Protein AF-A0A399NN46-F1 (afdb_monomer_lite)

Secondary structure (DSSP, 8-state):
--------PPP--------PPP----STT---PPPPP-TT-TTEEEEEEEETTEEEEEEEEE---TTS--EE--HHHHB-TTT-PBPS-EEEEE-

pLDDT: mean 78.22, std 20.83, range [38.38, 98.0]

InterPro domains:
  IPR009003 Peptidase S1, PA clan [SSF50494] (41-90)

Organism: NCBI:txid31963

Structure (mmCIF, N/CA/C/O backbone):
data_AF-A0A399NN46-F1
#
_entry.id   AF-A0A399NN46-F1
#
loop_
_atom_site.group_PDB
_atom_site.id
_atom_site.type_symbol
_atom_site.label_atom_id
_atom_site.label_alt_id
_atom_site.label_comp_id
_atom_site.label_asym_id
_atom_site.label_entity_id
_atom_site.label_seq_id
_atom_site.pdbx_PDB_ins_code
_atom_site.Cartn_x
_atom_site.Cartn_y
_atom_site.Cartn_z
_atom_site.occupancy
_atom_site.B_iso_or_equiv
_atom_site.auth_seq_id
_atom_site.auth_comp_id
_atom_site.auth_asym_id
_atom_site.auth_atom_id
_atom_site.pdbx_PDB_model_num
ATOM 1 N N . ALA A 1 1 ? -56.828 -8.084 42.992 1.00 40.28 1 ALA A N 1
ATOM 2 C CA . ALA A 1 1 ? -56.614 -8.276 41.545 1.00 40.28 1 ALA A CA 1
ATOM 3 C C . ALA A 1 1 ? -56.866 -6.937 40.857 1.00 40.28 1 ALA A C 1
ATOM 5 O O . ALA A 1 1 ? -57.963 -6.415 40.998 1.00 40.28 1 ALA A O 1
ATOM 6 N N . LEU A 1 2 ? -55.846 -6.328 40.240 1.00 40.44 2 LEU A N 1
ATOM 7 C CA . LEU A 1 2 ? -55.980 -5.069 39.494 1.00 40.44 2 LEU A CA 1
ATOM 8 C C . LEU A 1 2 ? -56.296 -5.380 38.026 1.00 40.44 2 LEU A C 1
ATOM 10 O O . LEU A 1 2 ? -55.531 -6.122 37.418 1.00 40.44 2 LEU A O 1
ATOM 14 N N . ALA A 1 3 ? -57.342 -4.779 37.453 1.00 38.38 3 ALA A N 1
ATOM 15 C CA . ALA A 1 3 ? -57.431 -4.522 36.012 1.00 38.38 3 ALA A CA 1
ATOM 16 C C . ALA A 1 3 ? -58.583 -3.556 35.692 1.00 38.38 3 ALA A C 1
ATOM 18 O O . ALA A 1 3 ? -59.737 -3.892 35.940 1.00 38.38 3 ALA A O 1
ATOM 19 N N . ALA A 1 4 ? -58.243 -2.385 35.136 1.00 40.34 4 ALA A N 1
ATOM 20 C CA . ALA A 1 4 ? -58.851 -1.764 33.945 1.00 40.34 4 ALA A CA 1
ATOM 21 C C . ALA A 1 4 ? -58.773 -0.226 33.998 1.00 40.34 4 ALA A C 1
ATOM 23 O O . ALA A 1 4 ? -59.448 0.411 34.804 1.00 40.34 4 ALA A O 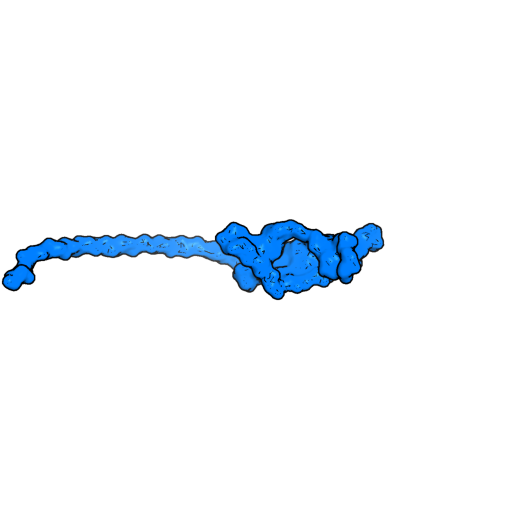1
ATOM 24 N N . SER A 1 5 ? -57.999 0.369 33.086 1.00 47.22 5 SER A N 1
ATOM 25 C CA . SER A 1 5 ? -58.333 1.623 32.389 1.00 47.22 5 SER A CA 1
ATOM 26 C C . SER A 1 5 ? -57.392 1.836 31.188 1.00 47.22 5 SER A C 1
ATOM 28 O O . SER A 1 5 ? -56.311 1.246 31.162 1.00 47.22 5 SER A O 1
ATOM 30 N N . PRO A 1 6 ? -57.837 2.576 30.156 1.00 49.62 6 PRO A N 1
ATOM 31 C CA . PRO A 1 6 ? -57.483 2.333 28.759 1.00 49.62 6 PRO A CA 1
ATOM 32 C C . PRO A 1 6 ? -56.311 3.200 28.287 1.00 49.62 6 PRO A C 1
ATOM 34 O O . PRO A 1 6 ? -56.144 4.329 28.741 1.00 49.62 6 PRO A O 1
ATOM 37 N N . ALA A 1 7 ? -55.540 2.711 27.316 1.00 46.59 7 ALA A N 1
ATOM 38 C CA . ALA A 1 7 ? -54.513 3.504 26.646 1.00 46.59 7 ALA A CA 1
ATOM 39 C C . ALA A 1 7 ? -54.779 3.562 25.135 1.00 46.59 7 ALA A C 1
ATOM 41 O O . ALA A 1 7 ? -54.510 2.628 24.387 1.00 46.59 7 ALA A O 1
ATOM 42 N N . VAL A 1 8 ? -55.414 4.675 24.771 1.00 45.97 8 VAL A N 1
ATOM 43 C CA . VAL A 1 8 ? -55.316 5.499 23.557 1.00 45.97 8 VAL A CA 1
ATOM 44 C C . VAL A 1 8 ? -54.455 4.948 22.409 1.00 45.97 8 VAL A C 1
ATOM 46 O O . VAL A 1 8 ? -53.252 4.740 22.544 1.00 45.97 8 VAL A O 1
ATOM 49 N N . ALA A 1 9 ? -55.084 4.822 21.238 1.00 48.72 9 ALA A N 1
ATOM 50 C CA . ALA A 1 9 ? -54.426 4.594 19.959 1.00 48.72 9 ALA A CA 1
ATOM 51 C C . ALA A 1 9 ? -53.462 5.745 19.621 1.00 48.72 9 ALA A C 1
ATOM 53 O O . ALA A 1 9 ? -53.885 6.894 19.495 1.00 48.72 9 ALA A O 1
ATOM 54 N N . ALA A 1 10 ? -52.182 5.429 19.427 1.00 48.47 10 ALA A N 1
ATOM 55 C CA . ALA A 1 10 ? -51.215 6.337 18.825 1.00 48.47 10 ALA A CA 1
ATOM 56 C C . ALA A 1 10 ? -50.970 5.909 17.373 1.00 48.47 10 ALA A C 1
ATOM 58 O O . ALA A 1 10 ? -50.512 4.803 17.087 1.00 48.47 10 ALA A O 1
ATOM 59 N N . SER A 1 11 ? -51.336 6.805 16.465 1.00 51.19 11 SER A N 1
ATOM 60 C CA . SER A 1 11 ? -51.132 6.748 15.022 1.00 51.19 11 SER A CA 1
ATOM 61 C C . SER A 1 11 ? -49.665 6.510 14.663 1.00 51.19 11 SER A C 1
ATOM 63 O O . SER A 1 11 ? -48.800 7.319 15.002 1.00 51.19 11 SER A O 1
ATOM 65 N N . VAL A 1 12 ? -49.388 5.433 13.927 1.00 46.22 12 VAL A N 1
ATOM 66 C CA . VAL A 1 12 ? -48.079 5.208 13.308 1.00 46.22 12 VAL A CA 1
ATOM 67 C C . VAL A 1 12 ? -47.982 6.132 12.097 1.00 46.22 12 VAL A C 1
ATOM 69 O O . VAL A 1 12 ? -48.511 5.830 11.029 1.00 46.22 12 VAL A O 1
ATOM 72 N N . SER A 1 13 ? -47.337 7.286 12.266 1.00 49.12 13 SER A N 1
ATOM 73 C CA . SER A 1 13 ? -46.880 8.089 11.132 1.00 49.12 13 SER A CA 1
ATOM 74 C C . SER A 1 13 ? -45.805 7.294 10.402 1.00 49.12 13 SER A C 1
ATOM 76 O O . SER A 1 13 ? -44.654 7.234 10.831 1.00 49.12 13 SER A O 1
ATOM 78 N N . ALA A 1 14 ? -46.197 6.646 9.308 1.00 54.84 14 ALA A N 1
ATOM 79 C CA . ALA A 1 14 ? -45.265 6.094 8.346 1.00 54.84 14 ALA A CA 1
ATOM 80 C C . ALA A 1 14 ? -44.532 7.265 7.681 1.00 54.84 14 ALA A C 1
ATOM 82 O O . ALA A 1 14 ? -45.056 7.911 6.774 1.00 54.84 14 ALA A O 1
ATOM 83 N N . SER A 1 15 ? -43.322 7.558 8.154 1.00 46.97 15 SER A N 1
ATOM 84 C CA . SER A 1 15 ? -42.372 8.362 7.396 1.00 46.97 15 SER A CA 1
ATOM 85 C C . SER A 1 15 ? -42.035 7.574 6.138 1.00 46.97 15 SER A C 1
ATOM 87 O O . SER A 1 15 ? -41.215 6.658 6.167 1.00 46.97 15 SER A O 1
ATOM 89 N N . ALA A 1 16 ? -42.722 7.890 5.041 1.00 53.28 16 ALA A N 1
ATOM 90 C CA . ALA A 1 16 ? -42.326 7.466 3.714 1.00 53.28 16 ALA A CA 1
ATOM 91 C C . ALA A 1 16 ? -40.933 8.051 3.459 1.00 53.28 16 ALA A C 1
ATOM 93 O O . ALA A 1 16 ? -40.788 9.213 3.084 1.00 53.28 16 ALA A O 1
ATOM 94 N N . ALA A 1 17 ? -39.903 7.256 3.747 1.00 51.75 17 ALA A N 1
ATOM 95 C CA . ALA A 1 17 ? -38.550 7.533 3.320 1.00 51.75 17 ALA A CA 1
ATOM 96 C C . ALA A 1 17 ? -38.574 7.483 1.794 1.00 51.75 17 ALA A C 1
ATOM 98 O O . ALA A 1 17 ? -38.588 6.415 1.185 1.00 51.75 17 ALA A O 1
ATOM 99 N N . THR A 1 18 ? -38.657 8.657 1.178 1.00 45.41 18 THR A N 1
ATOM 100 C CA . THR A 1 18 ? -38.331 8.839 -0.227 1.00 45.41 18 THR A CA 1
ATOM 101 C C . THR A 1 18 ? -36.893 8.376 -0.395 1.00 45.41 18 THR A C 1
ATOM 103 O O . THR A 1 18 ? -35.962 9.094 -0.030 1.00 45.41 18 THR A O 1
ATOM 106 N N . ALA A 1 19 ? -36.717 7.140 -0.860 1.00 52.97 19 ALA A N 1
ATOM 107 C CA . ALA A 1 19 ? -35.429 6.646 -1.296 1.00 52.97 19 ALA A CA 1
ATOM 108 C C . ALA A 1 19 ? -34.966 7.571 -2.422 1.00 52.97 19 ALA A C 1
ATOM 110 O O . ALA A 1 19 ? -35.569 7.612 -3.496 1.00 52.97 19 ALA A O 1
ATOM 111 N N . SER A 1 20 ? -33.940 8.371 -2.140 1.00 53.22 20 SER A N 1
ATOM 112 C CA . SER A 1 20 ? -33.213 9.084 -3.178 1.00 53.22 20 SER A CA 1
ATOM 113 C C . SER A 1 20 ? -32.749 8.046 -4.199 1.00 53.22 20 SER A C 1
ATOM 115 O O . SER A 1 20 ? -32.236 7.005 -3.779 1.00 53.22 20 SER A O 1
ATOM 117 N N . PRO A 1 21 ? -32.932 8.271 -5.510 1.00 53.62 21 PRO A N 1
ATOM 118 C CA . PRO A 1 21 ? -32.362 7.374 -6.499 1.00 53.62 21 PRO A CA 1
ATOM 119 C C . PRO A 1 21 ? -30.853 7.337 -6.260 1.00 53.62 21 PRO A C 1
ATOM 121 O O . PRO A 1 21 ? -30.180 8.366 -6.338 1.00 53.62 21 PRO A O 1
ATOM 124 N N . GLU A 1 22 ? -30.329 6.167 -5.896 1.00 50.19 22 GLU A N 1
ATOM 125 C CA . GLU A 1 22 ? -28.891 5.959 -5.901 1.00 50.19 22 GLU A CA 1
ATOM 126 C C . GLU A 1 22 ? -28.434 6.175 -7.338 1.00 50.19 22 GLU A C 1
ATOM 128 O O . GLU A 1 22 ? -28.905 5.499 -8.255 1.00 50.19 22 GLU A O 1
ATOM 133 N N . SER A 1 23 ? -27.567 7.165 -7.544 1.00 49.28 23 SER A N 1
ATOM 134 C CA . SER A 1 23 ? -26.922 7.385 -8.830 1.00 49.28 23 SER A CA 1
ATOM 135 C C . SER A 1 23 ? -26.120 6.135 -9.175 1.00 49.28 23 SER A C 1
ATOM 137 O O . SER A 1 23 ? -24.984 5.957 -8.733 1.00 49.28 23 SER A O 1
ATOM 139 N N . VAL A 1 24 ? -26.725 5.248 -9.958 1.00 55.69 24 VAL A N 1
ATOM 140 C CA . VAL A 1 24 ? -26.006 4.237 -10.717 1.00 55.69 24 VAL A CA 1
ATOM 141 C C . VAL A 1 24 ? -25.241 4.994 -11.791 1.00 55.69 24 VAL A C 1
ATOM 143 O O . VAL A 1 24 ? -25.752 5.313 -12.857 1.00 55.69 24 VAL A O 1
ATOM 146 N N . SER A 1 25 ? -24.011 5.385 -11.470 1.00 58.62 25 SER A N 1
ATOM 147 C CA . SER A 1 25 ? -23.063 5.762 -12.507 1.00 58.62 25 SER A CA 1
ATOM 148 C C . SER A 1 25 ? -22.785 4.493 -13.302 1.00 58.62 25 SER A C 1
ATOM 150 O O . SER A 1 25 ? -21.958 3.677 -12.897 1.00 58.62 25 SER A O 1
ATOM 152 N N . ASP A 1 26 ? -23.529 4.294 -14.389 1.00 46.97 26 ASP A N 1
ATOM 153 C CA . ASP A 1 26 ? -23.175 3.325 -15.412 1.00 46.97 26 ASP A CA 1
ATOM 154 C C . ASP A 1 26 ? -21.723 3.601 -15.812 1.00 46.97 26 ASP A C 1
ATOM 156 O O . ASP A 1 26 ? -21.392 4.654 -16.357 1.00 46.97 26 ASP A O 1
ATOM 160 N N . ALA A 1 27 ? -20.837 2.641 -15.543 1.00 58.25 27 ALA A N 1
ATOM 161 C CA . ALA A 1 27 ? -19.450 2.664 -16.004 1.00 58.25 27 ALA A CA 1
ATOM 162 C C . ALA A 1 27 ? -19.341 2.568 -17.544 1.00 58.25 27 ALA A C 1
ATOM 164 O O . ALA A 1 27 ? -18.244 2.505 -18.096 1.00 58.25 27 ALA A O 1
ATOM 165 N N . ALA A 1 28 ? -20.474 2.576 -18.252 1.00 51.31 28 ALA A N 1
ATOM 166 C CA . ALA A 1 28 ? -20.584 2.625 -19.698 1.00 51.31 28 ALA A CA 1
ATOM 167 C C . ALA A 1 28 ? -20.277 4.040 -20.221 1.00 51.31 28 ALA A C 1
ATOM 169 O O . ALA A 1 28 ? -21.146 4.733 -20.744 1.00 51.31 28 ALA A O 1
ATOM 170 N N . GLY A 1 29 ? -19.037 4.504 -20.065 1.00 47.78 29 GLY A N 1
ATOM 171 C CA . GLY A 1 29 ? -18.644 5.780 -20.671 1.00 47.78 29 GLY A CA 1
ATOM 172 C C . GLY A 1 29 ? -17.262 6.316 -20.331 1.00 47.78 29 GLY A C 1
ATOM 173 O O . GLY A 1 29 ? -16.782 7.207 -21.028 1.00 47.78 29 GLY A O 1
ATOM 174 N N . ALA A 1 30 ? -16.582 5.786 -19.314 1.00 60.41 30 ALA A N 1
ATOM 175 C CA . ALA A 1 30 ? -15.179 6.121 -19.119 1.00 60.41 30 ALA A CA 1
ATOM 176 C C . ALA A 1 30 ? -14.356 5.372 -20.176 1.00 60.41 30 ALA A C 1
ATOM 178 O O . ALA A 1 30 ? -14.080 4.184 -20.021 1.00 60.41 30 ALA A O 1
ATOM 179 N N . SER A 1 31 ? -13.982 6.051 -21.266 1.00 60.22 31 SER A N 1
ATOM 180 C CA . SER A 1 31 ? -12.905 5.570 -22.136 1.00 60.22 31 SER A CA 1
ATOM 181 C C . SER A 1 31 ? -11.699 5.286 -21.250 1.00 60.22 31 SER A C 1
ATOM 183 O O . SER A 1 31 ? -11.133 6.207 -20.662 1.00 60.22 31 SER A O 1
ATOM 185 N N . ALA A 1 32 ? -11.346 4.010 -21.106 1.00 66.06 32 ALA A N 1
ATOM 186 C CA . ALA A 1 32 ? -10.168 3.601 -20.364 1.00 66.06 32 ALA A CA 1
ATOM 187 C C . ALA A 1 32 ? -8.935 4.121 -21.113 1.00 66.06 32 ALA A C 1
ATOM 189 O O . ALA A 1 32 ? -8.475 3.516 -22.081 1.00 66.06 32 ALA A O 1
ATOM 190 N N . THR A 1 33 ? -8.438 5.289 -20.715 1.00 69.56 33 THR A N 1
ATOM 191 C CA . THR A 1 33 ? -7.155 5.795 -21.195 1.00 69.56 33 THR A CA 1
ATOM 192 C C . THR A 1 33 ? -6.071 4.839 -20.714 1.00 69.56 33 THR A C 1
ATOM 194 O O . THR A 1 33 ? -6.043 4.474 -19.538 1.00 69.56 33 THR A O 1
ATOM 197 N N . ALA A 1 34 ? -5.195 4.417 -21.626 1.00 73.31 34 ALA A N 1
ATOM 198 C CA . ALA A 1 34 ? -4.056 3.584 -21.268 1.00 73.31 34 ALA A CA 1
ATOM 199 C C . ALA A 1 34 ? -3.206 4.285 -20.186 1.00 73.31 34 ALA A C 1
ATOM 201 O O . ALA A 1 34 ? -3.016 5.504 -20.273 1.00 73.31 34 ALA A O 1
ATOM 202 N N . PRO A 1 35 ? -2.691 3.553 -19.181 1.00 72.00 35 PRO A N 1
ATOM 203 C CA . PRO A 1 35 ? -1.777 4.119 -18.195 1.00 72.00 35 PRO A CA 1
ATOM 204 C C . PRO A 1 35 ? -0.577 4.794 -18.868 1.00 72.00 35 PRO A C 1
ATOM 206 O O . PRO A 1 35 ? -0.021 4.263 -19.830 1.00 72.00 35 PRO A O 1
ATOM 209 N N . VAL A 1 36 ? -0.170 5.957 -18.358 1.00 81.38 36 VAL A N 1
ATOM 210 C CA . VAL A 1 36 ? 1.061 6.629 -18.795 1.00 81.38 36 VAL A CA 1
ATOM 211 C C . VAL A 1 36 ? 2.229 6.043 -17.993 1.00 81.38 36 VAL A C 1
ATOM 213 O O . VAL A 1 36 ? 2.199 6.146 -16.769 1.00 81.38 36 VAL A O 1
ATOM 216 N N . PRO A 1 37 ? 3.256 5.445 -18.627 1.00 81.06 37 PRO A N 1
ATOM 217 C CA . PRO A 1 37 ? 4.406 4.895 -17.905 1.00 81.06 37 PRO A CA 1
ATOM 218 C C . PRO A 1 37 ? 5.240 5.988 -17.225 1.00 81.06 37 PRO A C 1
ATOM 220 O O . PRO A 1 37 ? 5.456 7.051 -17.813 1.00 81.06 37 PRO A O 1
ATOM 223 N N . HIS A 1 38 ? 5.741 5.724 -16.014 1.00 85.19 38 HIS A N 1
ATOM 224 C CA . HIS A 1 38 ? 6.601 6.634 -15.236 1.00 85.19 38 HIS A CA 1
ATOM 225 C C . HIS A 1 38 ? 7.882 5.900 -14.792 1.00 85.19 38 HIS A C 1
ATOM 227 O O . HIS A 1 38 ? 7.983 5.455 -13.649 1.00 85.19 38 HIS A O 1
ATOM 233 N N . PRO A 1 39 ? 8.865 5.716 -15.696 1.00 87.75 39 PRO A N 1
ATOM 234 C CA . PRO A 1 39 ? 10.033 4.864 -15.444 1.00 87.75 39 PRO A CA 1
ATOM 235 C C . PRO A 1 39 ? 10.976 5.397 -14.353 1.00 87.75 39 PRO A C 1
ATOM 237 O O . PRO A 1 39 ? 11.794 4.649 -13.826 1.00 87.75 39 PRO A O 1
ATOM 240 N N . ASP A 1 40 ? 10.882 6.681 -14.016 1.00 94.06 40 ASP A N 1
ATOM 241 C CA . ASP A 1 40 ? 11.611 7.336 -12.929 1.00 94.06 40 ASP A CA 1
ATOM 242 C C . ASP A 1 40 ? 10.996 7.076 -11.541 1.00 94.06 40 ASP A C 1
ATOM 244 O O . ASP A 1 40 ? 11.619 7.385 -10.525 1.00 94.06 40 ASP A O 1
ATOM 248 N N . GLN A 1 41 ? 9.794 6.493 -11.483 1.00 92.88 41 GLN A N 1
ATOM 249 C CA . GLN A 1 41 ? 9.038 6.252 -10.250 1.00 92.88 41 GLN A CA 1
ATOM 250 C C . GLN A 1 41 ? 8.538 4.796 -10.148 1.00 92.88 41 GLN A C 1
ATOM 252 O O . GLN A 1 41 ? 7.356 4.574 -9.886 1.00 92.88 41 GLN A O 1
ATOM 257 N N . PRO A 1 42 ? 9.418 3.781 -10.278 1.00 91.38 42 PRO A N 1
ATOM 258 C CA . PRO A 1 42 ? 9.019 2.363 -10.287 1.00 91.38 42 PRO A CA 1
ATOM 259 C C . PRO A 1 42 ? 8.459 1.874 -8.940 1.00 91.38 42 PRO A C 1
ATOM 261 O O . PRO A 1 42 ? 7.884 0.797 -8.831 1.00 91.38 42 PRO A O 1
ATOM 264 N N . PHE A 1 43 ? 8.652 2.657 -7.878 1.00 93.94 43 PHE A N 1
ATOM 265 C CA . PHE A 1 43 ? 8.125 2.376 -6.548 1.00 93.94 43 PHE A CA 1
ATOM 266 C C . PHE A 1 43 ? 6.680 2.858 -6.373 1.00 93.94 43 PHE A C 1
ATOM 268 O O . PHE A 1 43 ? 6.073 2.525 -5.359 1.00 93.94 43 PHE A O 1
ATOM 275 N N . VAL A 1 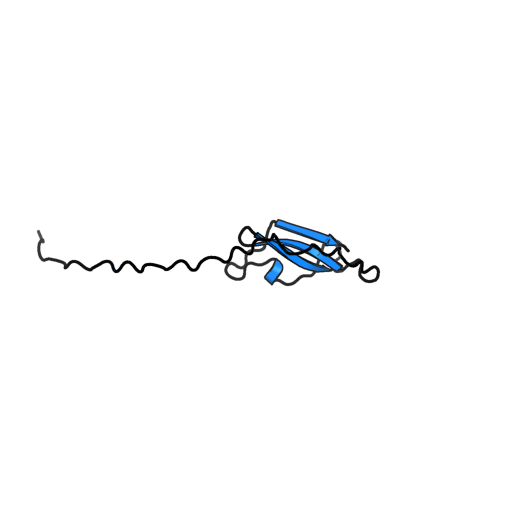44 ? 6.124 3.634 -7.312 1.00 96.00 44 VAL A N 1
ATOM 276 C CA . VAL A 1 44 ? 4.738 4.121 -7.285 1.00 96.00 44 VAL A CA 1
ATOM 277 C C . VAL A 1 44 ? 3.862 3.194 -8.118 1.00 96.00 44 VAL A C 1
ATOM 279 O O . VAL A 1 44 ? 4.245 2.767 -9.201 1.00 96.00 44 VAL A O 1
ATOM 282 N N . GLY A 1 45 ? 2.666 2.889 -7.626 1.00 94.44 45 GLY A N 1
ATOM 283 C CA . GLY A 1 45 ? 1.740 2.004 -8.320 1.00 94.44 45 GLY A CA 1
ATOM 284 C C . GLY A 1 45 ? 0.287 2.215 -7.920 1.00 94.44 45 GLY A C 1
ATOM 285 O O . GLY A 1 45 ? -0.061 3.144 -7.179 1.00 94.44 45 GLY A O 1
ATOM 286 N N . VAL A 1 46 ? -0.571 1.323 -8.409 1.00 95.75 46 VAL A N 1
ATOM 287 C CA . VAL A 1 46 ? -2.008 1.338 -8.127 1.00 95.75 46 VAL A CA 1
ATOM 288 C C . VAL A 1 46 ? -2.330 0.325 -7.035 1.00 95.75 46 VAL A C 1
ATOM 290 O O . VAL A 1 46 ? -1.927 -0.832 -7.094 1.00 95.75 46 VAL A O 1
ATOM 293 N N . LEU A 1 47 ? -3.087 0.766 -6.03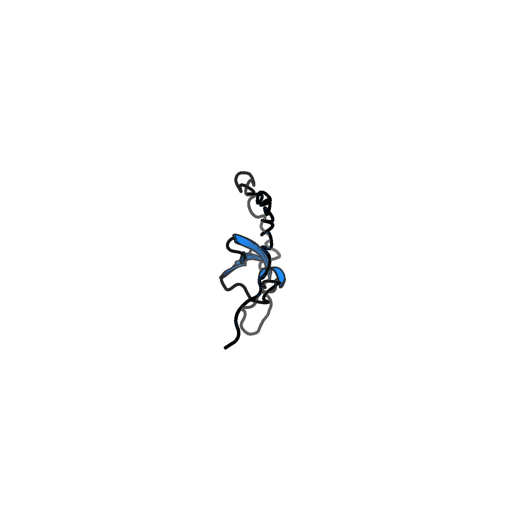8 1.00 97.38 47 LEU A N 1
ATOM 294 C CA . LEU A 1 47 ? -3.665 -0.062 -4.993 1.00 97.38 47 LEU A CA 1
ATOM 295 C C . LEU A 1 47 ? -5.147 -0.279 -5.296 1.00 97.38 47 LEU A C 1
ATOM 297 O O . LEU A 1 47 ? -5.949 0.648 -5.167 1.00 97.38 47 LEU A O 1
ATOM 301 N N . PHE A 1 48 ? -5.506 -1.499 -5.669 1.00 96.50 48 PHE A N 1
ATOM 302 C CA . PHE A 1 48 ? -6.892 -1.927 -5.828 1.00 96.50 48 PHE A CA 1
ATOM 303 C C . PHE A 1 48 ? -7.414 -2.469 -4.503 1.00 96.50 48 PHE A C 1
ATOM 305 O O . PHE A 1 48 ? -6.705 -3.218 -3.834 1.00 96.50 48 PHE A O 1
ATOM 312 N N . TYR A 1 49 ? -8.632 -2.103 -4.113 1.00 95.62 49 TYR A N 1
ATOM 313 C CA . TYR A 1 49 ? -9.247 -2.584 -2.876 1.00 95.62 49 TYR A CA 1
ATOM 314 C C . TYR A 1 49 ? -10.772 -2.607 -2.965 1.00 95.62 49 TYR A C 1
ATOM 316 O O . TYR A 1 49 ? -11.362 -1.974 -3.843 1.00 95.62 49 TYR A O 1
ATOM 324 N N . VAL A 1 50 ? -11.410 -3.316 -2.033 1.00 93.00 50 VAL A N 1
ATOM 325 C CA . VAL A 1 50 ? -12.873 -3.347 -1.905 1.00 93.00 50 VAL A CA 1
ATOM 326 C C . VAL A 1 50 ? -13.317 -2.504 -0.711 1.00 93.00 50 VAL A C 1
ATOM 328 O O . VAL A 1 50 ? -12.828 -2.690 0.406 1.00 93.00 50 VAL A O 1
ATOM 331 N N . ASP A 1 51 ? -14.280 -1.611 -0.951 1.00 89.75 51 ASP A N 1
ATOM 332 C CA . ASP A 1 51 ? -14.964 -0.812 0.071 1.00 89.75 51 ASP A CA 1
ATOM 333 C C . ASP A 1 51 ? -16.471 -0.737 -0.223 1.00 89.75 51 ASP A C 1
ATOM 335 O O . ASP A 1 51 ? -16.892 -0.443 -1.345 1.00 89.75 51 ASP A O 1
ATOM 339 N N . GLY A 1 52 ? -17.300 -1.048 0.779 1.00 86.81 52 GLY A N 1
ATOM 340 C CA . GLY A 1 52 ? -18.760 -1.070 0.637 1.00 86.81 52 GLY A CA 1
ATOM 341 C C . GLY A 1 52 ? -19.273 -1.995 -0.478 1.00 86.81 52 GLY A C 1
ATOM 342 O O . GLY A 1 52 ? -20.294 -1.696 -1.095 1.00 86.81 52 GLY A O 1
ATOM 343 N N . GLY A 1 53 ? -18.546 -3.078 -0.782 1.00 88.56 53 GLY A N 1
ATOM 344 C CA . GLY A 1 53 ? -18.869 -4.007 -1.874 1.00 88.56 53 GLY A CA 1
ATOM 345 C C . GLY A 1 53 ? -18.570 -3.474 -3.280 1.00 88.56 53 GLY A C 1
ATOM 346 O O . GLY A 1 53 ? -19.062 -4.036 -4.254 1.00 88.56 53 GLY A O 1
ATOM 347 N N . ARG A 1 54 ? -17.802 -2.384 -3.397 1.00 90.56 54 ARG A N 1
ATOM 348 C CA . ARG A 1 54 ? -17.400 -1.784 -4.674 1.00 90.56 54 ARG A CA 1
ATOM 349 C C . ARG A 1 54 ? -15.884 -1.804 -4.816 1.00 90.56 54 ARG A C 1
ATOM 351 O O . ARG A 1 54 ? -15.173 -1.519 -3.852 1.00 90.56 54 ARG A O 1
ATOM 358 N N . ASP A 1 55 ? -15.422 -2.058 -6.034 1.00 94.00 55 ASP A N 1
ATOM 359 C CA . ASP A 1 55 ? -14.008 -1.955 -6.380 1.00 94.00 55 ASP A CA 1
ATOM 360 C C . ASP A 1 55 ? -13.576 -0.486 -6.396 1.00 94.00 55 ASP A C 1
ATOM 362 O O . ASP A 1 55 ? -14.259 0.393 -6.939 1.00 94.00 55 ASP A O 1
ATOM 366 N N . ARG A 1 56 ? -12.429 -0.216 -5.779 1.00 94.94 56 ARG A N 1
ATOM 367 C CA . ARG A 1 56 ? -11.815 1.104 -5.661 1.00 94.94 56 ARG A CA 1
ATOM 368 C C . ARG A 1 56 ? -10.346 1.034 -6.047 1.00 94.94 56 ARG A C 1
ATOM 370 O O . ARG A 1 56 ? -9.722 -0.025 -6.014 1.00 94.94 56 ARG A O 1
ATOM 377 N N . ALA A 1 57 ? -9.796 2.194 -6.381 1.00 95.81 57 ALA A N 1
ATOM 378 C CA . ALA A 1 57 ? -8.381 2.360 -6.653 1.00 95.81 57 ALA A CA 1
ATOM 379 C C . ALA A 1 57 ? -7.838 3.573 -5.894 1.00 95.81 57 ALA A C 1
ATOM 381 O O . ALA A 1 57 ? -8.492 4.614 -5.813 1.00 95.81 57 ALA A O 1
ATOM 382 N N . CYS A 1 58 ? -6.634 3.426 -5.355 1.00 96.81 58 CYS A N 1
ATOM 383 C CA . CYS A 1 58 ? -5.805 4.498 -4.820 1.00 96.81 58 CYS A CA 1
ATOM 384 C C . CYS A 1 58 ? -4.392 4.386 -5.401 1.00 96.81 58 CYS A C 1
ATOM 386 O O . CYS A 1 58 ? -4.038 3.392 -6.030 1.00 96.81 58 CYS A O 1
ATOM 388 N N . THR A 1 59 ? -3.565 5.396 -5.160 1.00 96.75 59 THR A N 1
ATOM 389 C CA . THR A 1 59 ? -2.118 5.297 -5.367 1.00 96.75 59 THR A CA 1
ATOM 390 C C . THR A 1 59 ? -1.451 4.818 -4.081 1.00 96.75 59 THR A C 1
ATOM 392 O O . THR A 1 59 ? -1.886 5.150 -2.971 1.00 96.75 59 THR A O 1
ATOM 395 N N . ALA A 1 60 ? -0.383 4.045 -4.228 1.00 97.50 60 ALA A N 1
ATOM 396 C CA . ALA A 1 60 ? 0.512 3.699 -3.136 1.00 97.50 60 ALA A CA 1
ATOM 397 C C . ALA A 1 60 ? 1.962 3.695 -3.626 1.00 97.50 60 ALA A C 1
ATOM 399 O O . ALA A 1 60 ? 2.218 3.673 -4.833 1.00 97.50 60 ALA A O 1
ATOM 400 N N . SER A 1 61 ? 2.900 3.719 -2.686 1.00 97.62 61 SER A N 1
ATOM 401 C CA . SER A 1 61 ? 4.325 3.617 -2.981 1.00 97.62 61 SER A CA 1
ATOM 402 C C . SER A 1 61 ? 5.008 2.608 -2.073 1.00 97.62 61 SER A C 1
ATOM 404 O O . SER A 1 61 ? 4.735 2.598 -0.875 1.00 97.62 61 SER A O 1
ATOM 406 N N . VAL A 1 62 ? 5.929 1.811 -2.610 1.00 97.12 62 VAL A N 1
ATOM 407 C CA . VAL A 1 62 ? 6.824 0.970 -1.803 1.00 97.12 62 VAL A CA 1
ATOM 408 C C . VAL A 1 62 ? 7.645 1.863 -0.875 1.00 97.12 62 VAL A C 1
ATOM 410 O O . VAL A 1 62 ? 8.130 2.919 -1.289 1.00 97.12 62 VAL A O 1
ATOM 413 N N . VAL A 1 63 ? 7.782 1.448 0.382 1.00 97.25 63 VAL A N 1
ATOM 414 C CA . VAL A 1 63 ? 8.640 2.114 1.365 1.00 97.25 63 VAL A CA 1
ATOM 415 C C . VAL A 1 63 ? 9.710 1.157 1.861 1.00 97.25 63 VAL A C 1
ATOM 417 O O . VAL A 1 63 ? 9.483 -0.046 1.974 1.00 97.25 63 VAL A O 1
ATOM 420 N N . ASP A 1 64 ? 10.882 1.708 2.160 1.00 96.25 64 ASP A N 1
ATOM 421 C CA . ASP A 1 64 ? 11.993 0.923 2.680 1.00 96.25 64 ASP A CA 1
ATOM 422 C C . ASP A 1 64 ? 11.687 0.475 4.115 1.00 96.25 64 ASP A C 1
ATOM 424 O O . ASP A 1 64 ? 11.474 1.288 5.019 1.00 96.25 64 ASP A O 1
ATOM 428 N N . THR A 1 65 ? 11.613 -0.837 4.300 1.00 96.44 65 THR A N 1
ATOM 429 C CA . THR A 1 65 ? 11.404 -1.505 5.584 1.00 96.44 65 THR A CA 1
ATOM 430 C C . THR A 1 65 ? 12.310 -2.729 5.628 1.00 96.44 65 THR A C 1
ATOM 432 O O . THR A 1 65 ? 12.607 -3.282 4.569 1.00 96.44 65 THR A O 1
ATOM 435 N N . PRO A 1 66 ? 12.749 -3.184 6.815 1.00 97.69 66 PRO A N 1
ATOM 436 C CA . PRO A 1 66 ? 13.654 -4.331 6.918 1.00 97.69 66 PRO A CA 1
ATOM 437 C C . PRO A 1 66 ? 13.171 -5.586 6.178 1.00 97.69 66 PRO A C 1
ATOM 439 O O . PRO A 1 66 ? 13.993 -6.325 5.641 1.00 97.69 66 PRO A O 1
ATOM 442 N N . ASP A 1 67 ? 11.854 -5.795 6.129 1.00 97.50 67 ASP A N 1
ATOM 443 C CA . ASP A 1 67 ? 11.223 -6.960 5.506 1.00 97.50 67 ASP A CA 1
ATOM 444 C C . ASP A 1 67 ? 10.915 -6.754 4.007 1.00 97.50 67 ASP A C 1
ATOM 446 O O . ASP A 1 67 ? 10.672 -7.719 3.283 1.00 97.50 67 ASP A O 1
ATOM 450 N N . GLY A 1 68 ? 10.983 -5.512 3.507 1.00 94.94 68 GLY A N 1
ATOM 451 C CA . GLY A 1 68 ? 10.811 -5.186 2.087 1.00 94.94 68 GLY A CA 1
ATOM 452 C C . GLY A 1 68 ? 9.398 -5.418 1.539 1.00 94.94 68 GLY A C 1
ATOM 453 O O . GLY A 1 68 ? 9.228 -5.537 0.326 1.00 94.94 68 GLY A O 1
ATOM 454 N N . ASP A 1 69 ? 8.390 -5.494 2.408 1.00 95.44 69 ASP A N 1
ATOM 455 C CA . ASP A 1 69 ? 7.018 -5.895 2.076 1.00 95.44 69 ASP A CA 1
ATOM 456 C C . ASP A 1 69 ? 5.964 -4.812 2.379 1.00 95.44 69 ASP A C 1
ATOM 458 O O . ASP A 1 69 ? 4.757 -5.063 2.326 1.00 95.44 69 ASP A O 1
ATOM 462 N N . ALA A 1 70 ? 6.407 -3.581 2.646 1.00 96.19 70 ALA A N 1
ATOM 463 C CA . ALA A 1 70 ? 5.541 -2.475 3.031 1.00 96.19 70 ALA A CA 1
ATOM 464 C C . ALA A 1 70 ? 5.302 -1.452 1.908 1.00 96.19 70 ALA A C 1
ATOM 466 O O . ALA A 1 70 ? 6.192 -1.078 1.140 1.00 96.19 70 ALA A O 1
ATOM 467 N N . ILE A 1 71 ? 4.081 -0.913 1.890 1.00 97.50 71 ILE A N 1
ATOM 468 C CA . ILE A 1 71 ? 3.682 0.231 1.064 1.00 97.50 71 ILE A CA 1
ATOM 469 C C . ILE A 1 71 ? 3.117 1.355 1.938 1.00 97.50 71 ILE A C 1
ATOM 471 O O . ILE A 1 71 ? 2.499 1.110 2.974 1.00 97.50 71 ILE A O 1
ATOM 475 N N . ALA A 1 72 ? 3.274 2.598 1.490 1.00 97.69 72 ALA A N 1
ATOM 476 C CA . ALA A 1 72 ? 2.593 3.763 2.035 1.00 97.69 72 ALA A CA 1
ATOM 477 C C . ALA A 1 72 ? 1.399 4.152 1.156 1.00 97.69 72 ALA A C 1
ATOM 479 O O . ALA A 1 72 ? 1.492 4.224 -0.070 1.00 97.69 72 ALA A O 1
ATOM 480 N N . THR A 1 73 ? 0.269 4.436 1.800 1.00 98.00 73 THR A N 1
ATOM 481 C CA . THR A 1 73 ? -0.948 4.952 1.165 1.00 98.00 73 THR A CA 1
ATOM 482 C C . THR A 1 73 ? -1.758 5.763 2.177 1.00 98.00 73 THR A C 1
ATOM 484 O O . THR A 1 73 ? -1.411 5.842 3.359 1.00 98.00 73 THR A O 1
ATOM 487 N N . ALA A 1 74 ? -2.845 6.388 1.733 1.00 97.50 74 ALA A N 1
ATOM 488 C CA . ALA A 1 74 ? -3.720 7.121 2.630 1.00 97.50 74 ALA A CA 1
ATOM 489 C C . ALA A 1 74 ? -4.603 6.165 3.445 1.00 97.50 74 ALA A C 1
ATOM 491 O O . ALA A 1 74 ? -5.203 5.240 2.903 1.00 97.50 74 ALA A O 1
ATOM 492 N N . ALA A 1 75 ? -4.774 6.445 4.741 1.00 96.06 75 ALA A N 1
ATOM 493 C CA . ALA A 1 75 ? -5.615 5.625 5.618 1.00 96.06 75 ALA A CA 1
ATOM 494 C C . ALA A 1 75 ? -7.051 5.469 5.088 1.00 96.06 75 ALA A C 1
ATOM 496 O O . ALA A 1 75 ? -7.623 4.393 5.177 1.00 96.06 75 ALA A O 1
ATOM 497 N N . HIS A 1 76 ? -7.617 6.507 4.465 1.00 95.06 76 HIS A N 1
ATOM 498 C CA . HIS A 1 76 ? -8.976 6.456 3.917 1.00 95.06 76 HIS A CA 1
ATOM 499 C C . HIS A 1 76 ? -9.134 5.535 2.694 1.00 95.06 76 HIS A C 1
ATOM 501 O O . HIS A 1 76 ? -10.260 5.341 2.251 1.00 95.06 76 HIS A O 1
ATOM 507 N N . CYS A 1 77 ? -8.038 5.006 2.139 1.00 95.81 77 CYS A N 1
ATOM 508 C CA . CYS A 1 77 ? -8.084 3.984 1.098 1.00 95.81 77 CYS A CA 1
ATOM 509 C C . CYS A 1 77 ? -8.282 2.584 1.678 1.00 95.81 77 CYS A C 1
ATOM 511 O O . CYS A 1 77 ? -8.794 1.717 0.993 1.00 95.81 77 CYS A O 1
ATOM 513 N N . LEU A 1 78 ? -7.857 2.329 2.916 1.00 95.19 78 LEU A N 1
ATOM 514 C CA . LEU A 1 78 ? -7.888 0.979 3.483 1.00 95.19 78 LEU A CA 1
ATOM 515 C C . LEU A 1 78 ? -8.674 0.886 4.781 1.00 95.19 78 LEU A C 1
ATOM 517 O O . LEU A 1 78 ? -8.955 -0.222 5.204 1.00 95.19 78 LEU A O 1
ATOM 521 N N . VAL A 1 79 ? -9.034 1.998 5.416 1.00 94.56 79 VAL A N 1
ATOM 522 C CA . VAL A 1 79 ? -9.698 2.010 6.719 1.00 94.56 79 VAL A CA 1
ATOM 523 C C . VAL A 1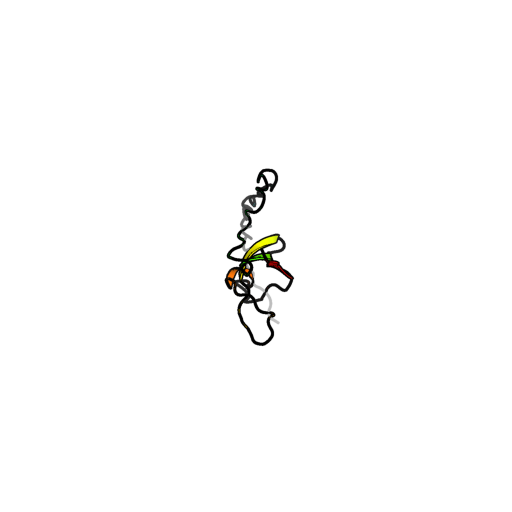 79 ? -11.091 2.612 6.588 1.00 94.56 79 VAL A C 1
ATOM 525 O O . VAL A 1 79 ? -11.247 3.779 6.212 1.00 94.56 79 VAL A O 1
ATOM 528 N N . ASP A 1 80 ? -12.108 1.832 6.956 1.00 90.75 80 ASP A N 1
ATOM 529 C CA . ASP A 1 80 ? -13.484 2.311 7.057 1.00 90.75 80 ASP A CA 1
ATOM 530 C C . ASP A 1 80 ? -13.577 3.372 8.164 1.00 90.75 80 ASP A C 1
ATOM 532 O O . ASP A 1 80 ? -13.251 3.135 9.329 1.00 90.75 80 ASP A O 1
ATOM 536 N N . ARG A 1 81 ? -14.042 4.572 7.809 1.00 87.00 81 ARG A N 1
ATOM 537 C CA . ARG A 1 81 ? -14.045 5.724 8.726 1.00 87.00 81 ARG A CA 1
ATOM 538 C C . ARG A 1 81 ? -15.034 5.604 9.885 1.00 87.00 81 ARG A C 1
ATOM 540 O O . ARG A 1 81 ? -14.900 6.336 10.862 1.00 87.00 81 ARG A O 1
ATOM 547 N N . ARG A 1 82 ? -16.040 4.734 9.776 1.00 89.12 82 ARG A N 1
ATOM 548 C CA . ARG A 1 82 ? -17.096 4.577 10.784 1.00 89.12 82 ARG A CA 1
ATOM 549 C C . ARG A 1 82 ? -16.735 3.518 11.824 1.00 89.12 82 ARG A C 1
ATOM 551 O O . ARG A 1 82 ? -17.105 3.654 12.984 1.00 89.12 82 ARG A O 1
ATOM 558 N N . THR A 1 83 ? -16.058 2.463 11.398 1.00 91.62 83 THR A N 1
ATOM 559 C CA . THR A 1 83 ? -15.758 1.263 12.187 1.00 91.62 83 THR A CA 1
ATOM 560 C C . THR A 1 83 ? -14.278 1.141 12.533 1.00 91.62 83 THR A C 1
ATOM 562 O O . THR A 1 83 ? -13.942 0.425 13.471 1.00 91.62 83 THR A O 1
ATOM 565 N N . GLY A 1 84 ? -13.393 1.823 11.800 1.00 92.12 84 GLY A N 1
ATOM 566 C CA . GLY A 1 84 ? -11.942 1.694 11.929 1.00 92.12 84 GLY A CA 1
ATOM 567 C C . GLY A 1 84 ? -11.386 0.380 11.375 1.00 92.12 84 GLY A C 1
ATOM 568 O O . GLY A 1 84 ? -10.199 0.109 11.544 1.00 92.12 84 GLY A O 1
ATOM 569 N N . ALA A 1 85 ? -12.218 -0.448 10.738 1.00 91.81 85 ALA A N 1
ATOM 570 C CA . ALA A 1 85 ? -11.791 -1.725 10.187 1.00 91.81 85 ALA A CA 1
ATOM 571 C C . ALA A 1 85 ? -10.946 -1.523 8.923 1.00 91.81 85 ALA A C 1
ATOM 573 O O . ALA A 1 85 ? -11.293 -0.715 8.061 1.00 91.81 85 ALA A O 1
ATOM 574 N N . ALA A 1 86 ? -9.855 -2.283 8.810 1.00 91.38 86 ALA A N 1
ATOM 575 C CA . ALA A 1 86 ? -9.052 -2.326 7.597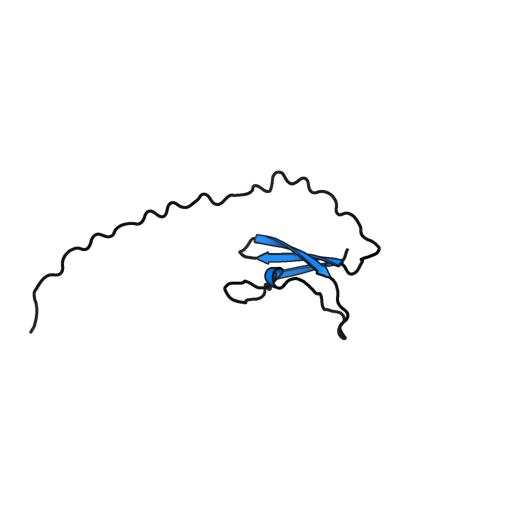 1.00 91.38 86 ALA A CA 1
ATOM 576 C C . ALA A 1 86 ? -9.701 -3.233 6.535 1.00 91.38 86 ALA A C 1
ATOM 578 O O . ALA A 1 86 ? -10.271 -4.275 6.869 1.00 91.38 86 ALA A O 1
ATOM 579 N N . SER A 1 87 ? -9.583 -2.868 5.258 1.00 91.19 87 SER A N 1
ATOM 580 C CA . SER A 1 87 ? -9.962 -3.724 4.137 1.00 91.19 87 SER A CA 1
ATOM 581 C C . SER A 1 87 ? -9.033 -4.934 4.085 1.00 91.19 87 SER A C 1
ATOM 583 O O . SER A 1 87 ? -7.812 -4.803 4.165 1.00 91.19 87 SER A O 1
ATOM 585 N N . THR A 1 88 ? -9.616 -6.123 3.959 1.00 90.31 88 THR A N 1
ATOM 586 C CA . THR A 1 88 ? -8.880 -7.392 3.851 1.00 90.31 88 THR A CA 1
ATOM 587 C C . THR A 1 88 ? -8.647 -7.817 2.404 1.00 90.31 88 THR A C 1
ATOM 589 O O . THR A 1 88 ? -7.926 -8.779 2.153 1.00 90.31 88 THR A O 1
ATOM 592 N N . LEU A 1 89 ? -9.255 -7.108 1.451 1.00 93.38 89 LEU A N 1
ATOM 593 C CA . LEU A 1 89 ? -9.153 -7.361 0.021 1.00 93.38 89 LEU A CA 1
ATOM 594 C C . LEU A 1 89 ? -8.479 -6.157 -0.624 1.00 93.38 89 LEU A C 1
ATOM 596 O O . LEU A 1 89 ? -9.147 -5.202 -1.019 1.00 93.38 89 LEU A O 1
ATOM 600 N N . ALA A 1 90 ? -7.152 -6.210 -0.692 1.00 94.88 90 ALA A N 1
ATOM 601 C CA . ALA A 1 90 ? -6.336 -5.189 -1.322 1.00 94.88 90 ALA A CA 1
ATOM 602 C C . ALA A 1 90 ? -5.192 -5.827 -2.119 1.00 94.88 90 ALA A C 1
ATOM 604 O O . ALA A 1 90 ? -4.642 -6.859 -1.735 1.00 94.88 90 ALA A O 1
ATOM 605 N N . THR A 1 91 ? -4.834 -5.230 -3.251 1.00 96.50 91 THR A N 1
ATOM 606 C CA . THR A 1 91 ? -3.726 -5.675 -4.101 1.00 96.50 91 THR A CA 1
ATOM 607 C C . THR A 1 91 ? -3.013 -4.465 -4.677 1.00 96.50 91 THR A C 1
ATOM 609 O O . THR A 1 91 ? -3.628 -3.609 -5.311 1.00 96.50 91 THR A O 1
ATOM 612 N N . PHE A 1 92 ? -1.704 -4.407 -4.455 1.00 96.44 92 PHE A N 1
ATOM 613 C CA . PHE A 1 92 ? -0.834 -3.389 -5.020 1.00 96.44 92 PHE A CA 1
ATOM 614 C C . PHE A 1 92 ? -0.185 -3.894 -6.311 1.00 96.44 92 PHE A C 1
ATOM 616 O O . PHE A 1 92 ? 0.346 -5.002 -6.348 1.00 96.44 92 PHE A O 1
ATOM 623 N N . VAL A 1 93 ? -0.224 -3.068 -7.354 1.00 94.00 93 VAL A N 1
ATOM 624 C CA . VAL A 1 93 ? 0.432 -3.29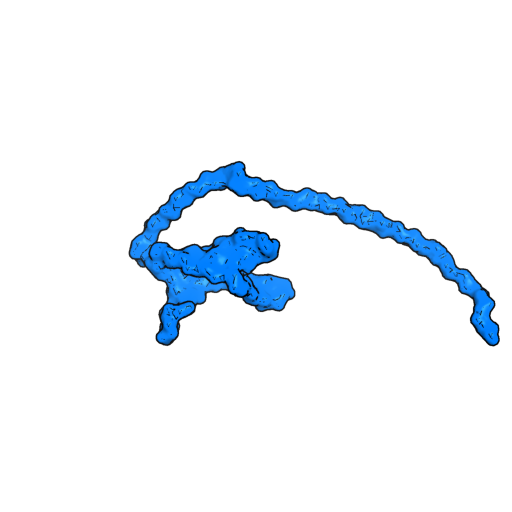8 -8.643 1.00 94.00 93 VAL A CA 1
ATOM 625 C C . VAL A 1 93 ? 1.438 -2.163 -8.862 1.00 94.00 93 VAL A C 1
ATOM 627 O O . VAL A 1 93 ? 1.007 -1.032 -9.110 1.00 94.00 93 VAL A O 1
ATOM 630 N N . PRO A 1 94 ? 2.752 -2.432 -8.739 1.00 90.06 94 PRO A N 1
ATOM 631 C CA . PRO A 1 94 ? 3.802 -1.467 -9.068 1.00 90.06 94 PRO A CA 1
ATOM 632 C C . PRO A 1 94 ? 3.726 -1.003 -10.533 1.00 90.06 94 PRO A C 1
ATOM 634 O O . PRO A 1 94 ? 3.219 -1.742 -11.383 1.00 90.06 94 PRO A O 1
ATOM 637 N N . GLY A 1 95 ? 4.206 0.217 -10.801 1.00 84.00 95 GLY A N 1
ATOM 638 C CA . GLY A 1 95 ? 4.267 0.832 -12.134 1.00 84.00 95 GLY A CA 1
ATOM 639 C C . GLY A 1 95 ? 5.480 0.452 -12.973 1.00 84.00 95 GLY A C 1
ATOM 640 O O . GLY A 1 95 ? 6.476 -0.059 -12.414 1.00 84.00 95 GLY A O 1
#

Radius of gyration: 25.14 Å; chains: 1; bounding box: 72×17×64 Å

Foldseek 3Di:
DDDDDDDDDDDDPPPPPPPDPDPPPPPVDPPPDPDDDDPVQQQKWWKWFDDPNDIDIDIWGFDDDPVSPDIDDDCVVAADPPPRDGTPGMDTDTD

Sequence (95 aa):
ALAASPAVAASVSASAATASPESVSDAAGASATAPVPHPDQPFVGVLFYVDGGRDRACTASVVDTPDGDAIATAAHCLVDRRTGAASTLATFVPG